Protein AF-A0AAU9SH76-F1 (afdb_monomer)

Structure (mmCIF, N/CA/C/O backbone):
data_AF-A0AAU9SH76-F1
#
_entry.id   AF-A0AAU9SH76-F1
#
loop_
_atom_site.group_PDB
_atom_site.id
_atom_site.type_symbol
_atom_site.label_atom_id
_atom_site.label_alt_id
_atom_site.label_comp_id
_atom_site.label_asym_id
_atom_site.label_entity_id
_atom_site.label_seq_id
_atom_site.pdbx_PDB_ins_code
_atom_site.Cartn_x
_atom_site.Cartn_y
_atom_site.Cartn_z
_atom_site.occupancy
_atom_site.B_iso_or_equiv
_atom_site.auth_seq_id
_atom_site.auth_comp_id
_atom_site.auth_asym_id
_atom_site.auth_atom_id
_atom_site.pdbx_PDB_model_num
ATOM 1 N N . MET A 1 1 ? -4.170 12.850 22.620 1.00 47.75 1 MET A N 1
ATOM 2 C CA . MET A 1 1 ? -2.799 13.028 22.098 1.00 47.75 1 MET A CA 1
ATOM 3 C C . MET A 1 1 ? -1.803 12.803 23.226 1.00 47.75 1 MET A C 1
ATOM 5 O O . MET A 1 1 ? -1.608 13.677 24.065 1.00 47.75 1 MET A O 1
ATOM 9 N N . ARG A 1 2 ? -1.256 11.586 23.319 1.00 54.94 2 ARG A N 1
ATOM 10 C CA . ARG A 1 2 ? -0.197 11.277 24.289 1.00 54.94 2 ARG A CA 1
ATOM 11 C C . ARG A 1 2 ? 1.032 12.132 23.949 1.00 54.94 2 ARG A C 1
ATOM 13 O O . ARG A 1 2 ? 1.426 12.195 22.793 1.00 54.94 2 ARG A O 1
ATOM 20 N N . LEU A 1 3 ? 1.597 12.816 24.945 1.00 54.19 3 LEU A N 1
ATOM 21 C CA . LEU A 1 3 ? 2.750 13.723 24.794 1.00 54.19 3 LEU A CA 1
ATOM 22 C C . LEU A 1 3 ? 4.097 12.986 24.703 1.00 54.19 3 LEU A C 1
ATOM 24 O O . LEU A 1 3 ? 5.154 13.606 24.641 1.00 54.19 3 LEU A O 1
ATOM 28 N N . THR A 1 4 ? 4.082 11.657 24.697 1.00 60.88 4 THR A N 1
ATOM 29 C CA . THR A 1 4 ? 5.244 10.856 24.342 1.00 60.88 4 THR A CA 1
ATOM 30 C C . THR A 1 4 ? 5.528 11.084 22.862 1.00 60.88 4 THR A C 1
ATOM 32 O O . THR A 1 4 ? 4.699 10.742 22.028 1.00 60.88 4 THR A O 1
ATOM 35 N N . GLY A 1 5 ? 6.696 11.630 22.508 1.00 68.62 5 GLY A N 1
ATOM 36 C CA . GLY A 1 5 ? 7.157 11.816 21.117 1.00 68.62 5 GLY A CA 1
ATOM 37 C C . GLY A 1 5 ? 7.372 10.512 20.329 1.00 68.62 5 GLY A C 1
ATOM 38 O O . GLY A 1 5 ? 8.189 10.456 19.416 1.00 68.62 5 GLY A O 1
ATOM 39 N N . LYS A 1 6 ? 6.676 9.443 20.714 1.00 74.69 6 LYS A N 1
ATOM 40 C CA . LYS A 1 6 ? 6.660 8.134 20.088 1.00 74.69 6 LYS A CA 1
ATOM 41 C C . LYS A 1 6 ? 5.545 8.110 19.046 1.00 74.69 6 LYS A C 1
ATOM 43 O O . LYS A 1 6 ? 4.389 8.370 19.374 1.00 74.69 6 LYS A O 1
ATOM 48 N N . ALA A 1 7 ? 5.892 7.758 17.810 1.00 79.44 7 ALA A N 1
ATOM 49 C CA . ALA A 1 7 ? 4.898 7.517 16.773 1.00 79.44 7 ALA A CA 1
ATOM 50 C C . ALA A 1 7 ? 3.991 6.340 17.188 1.00 79.44 7 ALA A C 1
ATOM 52 O O . ALA A 1 7 ? 4.522 5.282 17.548 1.00 79.44 7 ALA A O 1
ATOM 53 N N . PRO A 1 8 ? 2.656 6.508 17.171 1.00 82.44 8 PRO A N 1
ATOM 54 C CA . PRO A 1 8 ? 1.738 5.425 17.496 1.00 82.44 8 PRO A CA 1
ATOM 55 C C . PRO A 1 8 ? 1.796 4.331 16.427 1.00 82.44 8 PRO A C 1
ATOM 57 O O . PRO A 1 8 ? 2.009 4.615 15.243 1.00 82.44 8 PRO A O 1
ATOM 60 N N . SER A 1 9 ? 1.577 3.081 16.832 1.00 86.81 9 SER A N 1
ATOM 61 C CA . SER A 1 9 ? 1.410 1.984 15.874 1.00 86.81 9 SER A CA 1
ATOM 62 C C . SER A 1 9 ? 0.089 2.123 15.107 1.00 86.81 9 SER A C 1
ATOM 64 O O . SER A 1 9 ? -0.826 2.842 15.516 1.00 86.81 9 SER A O 1
ATOM 66 N N . ARG A 1 10 ? -0.059 1.399 13.993 1.00 88.88 10 ARG A N 1
ATOM 67 C CA . ARG A 1 10 ? -1.312 1.400 13.221 1.00 88.88 10 ARG A CA 1
ATOM 68 C C . ARG A 1 10 ? -2.496 0.863 14.029 1.00 88.88 10 ARG A C 1
ATOM 70 O O . ARG A 1 10 ? -3.603 1.387 13.916 1.00 88.88 10 ARG A O 1
ATOM 77 N N . ALA A 1 11 ? -2.255 -0.149 14.863 1.00 90.69 11 ALA A N 1
ATOM 78 C CA . ALA A 1 11 ? -3.246 -0.693 15.784 1.00 90.69 11 ALA A CA 1
ATOM 79 C C . ALA A 1 11 ? -3.663 0.347 16.837 1.00 90.69 11 ALA A C 1
ATOM 81 O O . ALA A 1 11 ? -4.856 0.580 17.028 1.00 90.69 11 ALA A O 1
ATOM 82 N N . GLU A 1 12 ? -2.697 1.037 17.453 1.00 90.56 12 GLU A N 1
ATOM 83 C CA . GLU A 1 12 ? -2.970 2.119 18.409 1.00 90.56 12 GLU A CA 1
ATOM 84 C C . GLU A 1 12 ? -3.758 3.261 17.758 1.00 90.56 12 GLU A C 1
ATOM 86 O O . GLU A 1 12 ? -4.753 3.724 18.314 1.00 90.56 12 GLU A O 1
ATOM 91 N N . PHE A 1 13 ? -3.364 3.666 16.548 1.00 90.75 13 PHE A N 1
ATOM 92 C CA . PHE A 1 13 ? -4.044 4.714 15.791 1.00 90.75 13 PHE A CA 1
ATOM 93 C C . PHE A 1 13 ? -5.494 4.337 15.455 1.00 90.75 13 PHE A C 1
ATOM 95 O O . PHE A 1 13 ? -6.399 5.171 15.538 1.00 90.75 13 PHE A O 1
ATOM 102 N N . PHE A 1 14 ? -5.749 3.074 15.098 1.00 93.00 14 PHE A N 1
ATOM 103 C CA . PHE A 1 14 ? -7.110 2.593 14.864 1.00 93.00 14 PHE A CA 1
ATOM 104 C C . PHE A 1 14 ? -7.963 2.673 16.131 1.00 93.00 14 PHE A C 1
ATOM 106 O O . PHE A 1 14 ? -9.081 3.182 16.074 1.00 93.00 14 PHE A O 1
ATOM 113 N N . ILE A 1 15 ? -7.433 2.218 17.269 1.00 93.88 15 ILE A N 1
ATOM 114 C CA . ILE A 1 15 ? -8.148 2.263 18.548 1.00 93.88 15 ILE A CA 1
ATOM 115 C C . ILE A 1 15 ? -8.444 3.720 18.927 1.00 93.88 15 ILE A C 1
ATOM 117 O O . ILE A 1 15 ? -9.603 4.052 19.168 1.00 93.88 15 ILE A O 1
ATOM 121 N N . GLU A 1 16 ? -7.449 4.612 18.905 1.00 92.25 16 GLU A N 1
ATOM 122 C CA . GLU A 1 16 ? -7.632 6.023 19.287 1.00 92.25 16 GLU A CA 1
ATOM 123 C C . GLU A 1 16 ? -8.611 6.745 18.347 1.00 92.25 16 GLU A C 1
ATOM 125 O O . GLU A 1 16 ? -9.505 7.443 18.814 1.00 92.25 16 GLU A O 1
ATOM 130 N N . SER A 1 17 ? -8.531 6.516 17.031 1.00 93.06 17 SER A N 1
ATOM 131 C CA . SER A 1 17 ? -9.444 7.149 16.060 1.00 93.06 17 SER A CA 1
ATOM 132 C C . SER A 1 17 ? -10.886 6.627 16.112 1.00 93.06 17 SER A C 1
ATOM 134 O O . SER A 1 17 ? -11.797 7.281 15.597 1.00 93.06 17 SER A O 1
ATOM 136 N N . ARG A 1 18 ? -11.114 5.448 16.703 1.00 94.31 18 ARG A N 1
ATOM 137 C CA . ARG A 1 18 ? -12.443 4.823 16.830 1.00 94.31 18 ARG A CA 1
ATOM 138 C C . ARG A 1 18 ? -13.007 4.841 18.245 1.00 94.31 18 ARG A C 1
ATOM 140 O O . ARG A 1 18 ? -14.128 4.361 18.439 1.00 94.31 18 ARG A O 1
ATOM 147 N N . THR A 1 19 ? -12.278 5.431 19.186 1.00 95.12 19 THR A N 1
ATOM 148 C CA . THR A 1 19 ? -12.704 5.636 20.570 1.00 95.12 19 THR A CA 1
ATOM 149 C C . THR A 1 19 ? -13.111 7.092 20.750 1.00 95.12 19 THR A C 1
ATOM 151 O O . THR A 1 19 ? -12.384 8.014 20.382 1.00 95.12 19 THR A O 1
ATOM 154 N N . LYS A 1 20 ? -14.304 7.316 21.288 1.00 94.44 20 LYS A N 1
ATOM 155 C CA . LYS A 1 20 ? -14.793 8.649 21.635 1.00 94.44 20 LYS A CA 1
ATOM 156 C C . LYS A 1 20 ? -14.141 9.137 22.941 1.00 94.44 20 LYS A C 1
ATOM 158 O O . LYS A 1 20 ? -13.604 8.331 23.700 1.00 94.44 20 LYS A O 1
ATOM 163 N N . PRO A 1 21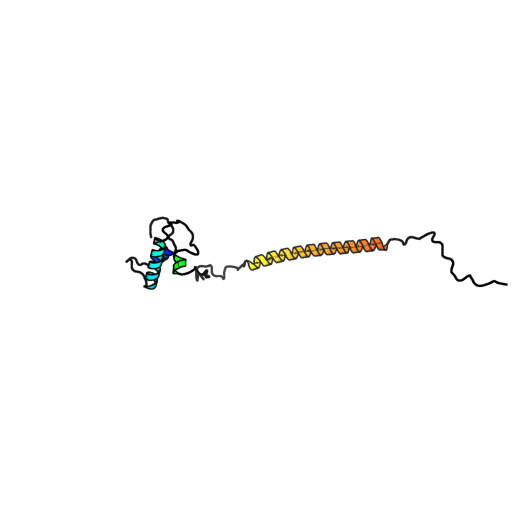 ? -14.234 10.438 23.267 1.00 92.75 21 PRO A N 1
ATOM 164 C CA . PRO A 1 21 ? -13.718 10.970 24.532 1.00 92.75 21 PRO A CA 1
ATOM 165 C C . PRO A 1 21 ? -14.338 10.342 25.793 1.00 92.75 21 PRO A C 1
ATOM 167 O O . PRO A 1 21 ? -13.711 10.359 26.844 1.00 92.75 21 PRO A O 1
ATOM 170 N N . ASP A 1 22 ? -15.548 9.781 25.690 1.00 92.62 22 ASP A N 1
ATOM 171 C CA . ASP A 1 22 ? -16.237 9.056 26.768 1.00 92.62 22 ASP A CA 1
ATOM 172 C C . ASP A 1 22 ? -15.722 7.612 26.964 1.00 92.62 22 ASP A C 1
ATOM 174 O O . ASP A 1 22 ? -16.193 6.902 27.850 1.00 92.62 22 ASP A O 1
ATOM 178 N N . GLY A 1 23 ? -14.770 7.161 26.139 1.00 90.56 23 GLY A N 1
ATOM 179 C CA . GLY A 1 23 ? -14.245 5.794 26.138 1.00 90.56 23 GLY A CA 1
ATOM 180 C C . GLY A 1 23 ? -15.115 4.783 25.383 1.00 90.56 23 GLY A C 1
ATOM 181 O O . GLY A 1 23 ? -14.722 3.625 25.251 1.00 90.56 23 GLY A O 1
ATOM 182 N N . SER A 1 24 ? -16.272 5.192 24.854 1.00 93.75 24 SER A N 1
ATOM 183 C CA . SER A 1 24 ? -17.119 4.335 24.023 1.00 93.75 24 SER A CA 1
ATOM 184 C C . SER A 1 24 ? -16.601 4.260 22.585 1.00 93.75 24 SER A C 1
ATOM 186 O O . SER A 1 24 ? -16.004 5.198 22.054 1.00 93.75 24 SER A O 1
ATOM 188 N N . PHE A 1 25 ? -16.856 3.140 21.910 1.00 95.19 25 PHE A N 1
ATOM 189 C CA . PHE A 1 25 ? -16.519 2.998 20.496 1.00 95.19 25 PHE A CA 1
ATOM 190 C C . PHE A 1 25 ? -17.600 3.598 19.597 1.00 95.19 25 PHE A C 1
ATOM 192 O O . PHE A 1 25 ? -18.787 3.614 19.927 1.00 95.19 25 PHE A O 1
ATOM 199 N N . ILE A 1 26 ? -17.191 4.072 18.419 1.00 94.50 26 ILE A N 1
ATOM 200 C CA . ILE A 1 26 ? -18.111 4.661 17.431 1.00 94.50 26 ILE A CA 1
ATOM 201 C C . ILE A 1 26 ? -19.148 3.635 16.932 1.00 94.50 26 ILE A C 1
ATOM 203 O O . ILE A 1 26 ? -20.288 4.008 16.667 1.00 94.50 26 ILE A O 1
ATOM 207 N N . CYS A 1 27 ? -18.776 2.356 16.804 1.00 95.12 27 CYS A N 1
ATOM 208 C CA . CYS A 1 27 ? -19.679 1.268 16.415 1.00 95.12 27 CYS A CA 1
ATOM 209 C C . CYS A 1 27 ? -19.230 -0.089 16.984 1.00 95.12 27 CYS A C 1
ATOM 211 O O . CYS A 1 27 ? -18.069 -0.257 17.357 1.00 95.12 27 CYS A O 1
ATOM 213 N N . GLU A 1 28 ? -20.132 -1.076 16.995 1.00 95.44 28 GLU A N 1
ATOM 214 C CA . GLU A 1 28 ? -19.849 -2.429 17.507 1.00 95.44 28 GLU A CA 1
ATOM 215 C C . GLU A 1 28 ? -18.719 -3.126 16.748 1.00 95.44 28 GLU A C 1
ATOM 217 O O . GLU A 1 28 ? -17.821 -3.686 17.363 1.00 95.44 28 GLU A O 1
ATOM 222 N N . LYS A 1 29 ? -18.687 -3.009 15.414 1.00 94.94 29 LYS A N 1
ATOM 223 C CA . LYS A 1 29 ? -17.590 -3.567 14.605 1.00 94.94 29 LYS A CA 1
ATOM 224 C C . LYS A 1 29 ? -16.232 -3.003 15.022 1.00 94.94 29 LYS A C 1
ATOM 226 O O . LYS A 1 29 ? -15.259 -3.741 15.111 1.00 94.94 29 LYS A O 1
ATOM 231 N N . ALA A 1 30 ? -16.167 -1.696 15.287 1.00 94.19 30 ALA A N 1
ATOM 232 C CA . ALA A 1 30 ? -14.936 -1.064 15.744 1.00 94.19 30 ALA A CA 1
ATOM 233 C C . ALA A 1 30 ? -14.533 -1.556 17.137 1.00 94.19 30 ALA A C 1
ATOM 235 O O . ALA A 1 30 ? -13.347 -1.769 17.362 1.00 94.19 30 ALA A O 1
ATOM 236 N N . LYS A 1 31 ? -15.507 -1.783 18.028 1.00 95.88 31 LYS A N 1
ATOM 237 C CA . LYS A 1 31 ? -15.275 -2.375 19.349 1.00 95.88 31 LYS A CA 1
ATOM 238 C C . LYS A 1 31 ? -14.659 -3.771 19.233 1.00 95.88 31 LYS A C 1
ATOM 240 O O . LYS A 1 31 ? -13.594 -3.990 19.797 1.00 95.88 31 LYS A O 1
ATOM 245 N N . THR A 1 32 ? -15.263 -4.671 18.455 1.00 96.62 32 THR A N 1
ATOM 246 C CA . THR A 1 32 ? -14.749 -6.041 18.270 1.00 96.62 32 THR A CA 1
ATOM 247 C C . THR A 1 32 ? -13.317 -6.036 17.734 1.00 96.62 32 THR A C 1
ATOM 249 O O . THR A 1 32 ? -12.438 -6.668 18.313 1.00 96.62 32 THR A O 1
ATOM 252 N N . CYS A 1 33 ? -13.043 -5.253 16.684 1.00 94.69 33 CYS A N 1
ATOM 253 C CA . CYS A 1 33 ? -11.686 -5.150 16.149 1.00 94.69 33 CYS A CA 1
ATOM 254 C C . CYS A 1 33 ? -10.704 -4.532 17.160 1.00 94.69 33 CYS A C 1
ATOM 256 O O . CYS A 1 33 ? -9.563 -4.972 17.252 1.00 94.69 33 CYS A O 1
ATOM 258 N N . ALA A 1 34 ? -11.117 -3.514 17.921 1.00 94.88 34 ALA A N 1
ATOM 259 C CA . ALA A 1 34 ? -10.263 -2.883 18.926 1.00 94.88 34 ALA A CA 1
ATOM 260 C C . ALA A 1 34 ? -9.917 -3.837 20.082 1.00 94.88 34 ALA A C 1
ATOM 262 O O . ALA A 1 34 ? -8.786 -3.815 20.567 1.00 94.88 34 ALA A O 1
ATOM 263 N N . GLU A 1 35 ? -10.852 -4.690 20.501 1.00 94.81 35 GLU A N 1
ATOM 264 C CA . GLU A 1 35 ? -10.618 -5.727 21.513 1.00 94.81 35 GLU A CA 1
ATOM 265 C C . GLU A 1 35 ? -9.595 -6.766 21.027 1.00 94.81 35 GLU A C 1
ATOM 267 O O . GLU A 1 35 ? -8.647 -7.085 21.751 1.00 94.81 35 GLU A O 1
ATOM 272 N N . GLU A 1 36 ? -9.719 -7.230 19.780 1.00 95.38 36 GLU A N 1
ATOM 273 C CA . GLU A 1 36 ? -8.743 -8.137 19.161 1.00 95.38 36 GLU A CA 1
ATOM 274 C C . GLU A 1 36 ? -7.353 -7.499 19.049 1.00 95.38 36 GLU A C 1
ATOM 276 O O . GLU A 1 36 ? -6.355 -8.114 19.435 1.00 95.38 36 GLU A O 1
ATOM 281 N N . LEU A 1 37 ? -7.279 -6.243 18.597 1.00 94.00 37 LEU A N 1
ATOM 282 C CA . LEU A 1 37 ? -6.020 -5.499 18.524 1.00 94.00 37 LEU A CA 1
ATOM 283 C C . LEU A 1 37 ? -5.384 -5.321 19.902 1.00 94.00 37 LEU A C 1
ATOM 285 O O . LEU A 1 37 ? -4.185 -5.536 20.054 1.00 94.00 37 LEU A O 1
ATOM 289 N N . THR A 1 38 ? -6.174 -4.959 20.913 1.00 91.88 38 THR A N 1
ATOM 290 C CA . THR A 1 38 ? -5.675 -4.770 22.283 1.00 91.88 38 THR A CA 1
ATOM 291 C C . THR A 1 38 ? -5.098 -6.075 22.824 1.00 91.88 38 THR A C 1
ATOM 293 O O . THR A 1 38 ? -4.009 -6.077 23.398 1.00 91.88 38 THR A O 1
ATOM 296 N N . LYS A 1 39 ? -5.766 -7.208 22.567 1.00 93.19 39 LYS A N 1
ATOM 297 C CA . LYS A 1 39 ? -5.266 -8.538 22.934 1.00 93.19 39 LYS A CA 1
ATOM 298 C C . LYS A 1 39 ? -3.919 -8.848 22.274 1.00 93.19 39 LYS A C 1
ATOM 300 O O . LYS A 1 39 ? -3.019 -9.336 22.954 1.00 93.19 39 LYS A O 1
ATOM 305 N N . LEU A 1 40 ? -3.768 -8.560 20.980 1.00 90.94 40 LEU A N 1
ATOM 306 C CA . LEU A 1 40 ? -2.512 -8.781 20.254 1.00 90.94 40 LEU A CA 1
ATOM 307 C C . LEU A 1 40 ? -1.387 -7.862 20.744 1.00 90.94 40 LEU A C 1
ATOM 309 O O . LEU A 1 40 ? -0.268 -8.330 20.941 1.00 90.94 40 LEU A O 1
ATOM 313 N N . LEU A 1 41 ? -1.687 -6.591 21.016 1.00 87.62 41 LEU A N 1
ATOM 314 C CA . LEU A 1 41 ? -0.723 -5.631 21.561 1.00 87.62 41 LEU A CA 1
ATOM 315 C C . LEU A 1 41 ? -0.226 -6.044 22.954 1.00 87.62 41 LEU A C 1
ATOM 317 O O . LEU A 1 41 ? 0.960 -5.915 23.245 1.00 87.62 41 LEU A O 1
ATOM 321 N N . CYS A 1 42 ? -1.102 -6.589 23.805 1.00 85.56 42 CYS A N 1
ATOM 322 C CA . CYS A 1 42 ? -0.697 -7.140 25.100 1.00 85.56 42 CYS A CA 1
ATOM 323 C C . CYS A 1 42 ? 0.204 -8.379 24.963 1.00 85.56 42 CYS A C 1
ATOM 325 O O . CYS A 1 42 ? 1.074 -8.594 25.804 1.00 85.56 42 CYS A O 1
ATOM 327 N N . GLN A 1 43 ? 0.006 -9.198 23.925 1.00 84.25 43 GLN A N 1
ATOM 328 C CA . GLN A 1 43 ? 0.831 -10.384 23.660 1.00 84.25 43 GLN A CA 1
ATOM 329 C C . GLN A 1 43 ? 2.205 -10.008 23.086 1.00 84.25 43 GLN A C 1
ATOM 331 O O . GLN A 1 43 ? 3.223 -10.560 23.500 1.00 84.25 43 GLN A O 1
ATOM 336 N N . ASN A 1 44 ? 2.248 -9.029 22.183 1.00 72.88 44 ASN A N 1
ATOM 337 C CA . ASN A 1 44 ? 3.464 -8.508 21.567 1.00 72.88 44 ASN A CA 1
ATOM 338 C C . ASN A 1 44 ? 4.037 -7.328 22.368 1.00 72.88 44 ASN A C 1
ATOM 340 O O . ASN A 1 44 ? 4.276 -6.250 21.830 1.00 72.88 44 ASN A O 1
ATOM 344 N N . SER A 1 45 ? 4.352 -7.541 23.651 1.00 60.84 45 SER A N 1
ATOM 345 C CA . SER A 1 45 ? 4.996 -6.536 24.526 1.00 60.84 45 SER A CA 1
ATOM 346 C C . SER A 1 45 ? 6.408 -6.100 24.068 1.00 60.84 45 SER A C 1
ATOM 348 O O . SER A 1 45 ? 7.114 -5.392 24.792 1.00 60.84 45 SER A O 1
ATOM 350 N N . GLN A 1 46 ? 6.849 -6.505 22.875 1.00 58.69 46 GLN A N 1
ATOM 351 C CA . GLN A 1 46 ? 8.012 -5.950 22.198 1.00 58.69 46 GLN A CA 1
ATOM 352 C C . GLN A 1 46 ? 7.668 -4.512 21.793 1.00 58.69 46 GLN A C 1
ATOM 354 O O . GLN A 1 46 ? 7.129 -4.241 20.723 1.00 58.69 46 GLN A O 1
ATOM 359 N N . VAL A 1 47 ? 7.972 -3.575 22.689 1.00 54.91 47 VAL A N 1
ATOM 360 C CA . VAL A 1 47 ? 7.896 -2.128 22.471 1.00 54.91 47 VAL A CA 1
ATOM 361 C C . VAL A 1 47 ? 8.981 -1.735 21.463 1.00 54.91 47 VAL A C 1
ATOM 363 O O . VAL A 1 47 ? 9.967 -1.085 21.808 1.00 54.91 47 VAL A O 1
ATOM 366 N N . ILE A 1 48 ? 8.850 -2.161 20.206 1.00 50.97 48 ILE A N 1
ATOM 367 C CA . ILE A 1 48 ? 9.810 -1.794 19.170 1.00 50.97 48 ILE A CA 1
ATOM 368 C C . ILE A 1 48 ? 9.402 -0.418 18.649 1.00 50.97 48 ILE A C 1
ATOM 370 O O . ILE A 1 48 ? 8.475 -0.248 17.859 1.00 50.97 48 ILE A O 1
ATOM 374 N N . ASN A 1 49 ? 10.062 0.593 19.201 1.00 56.94 49 ASN A N 1
ATOM 375 C CA . ASN A 1 49 ? 9.866 1.987 18.836 1.00 56.94 49 ASN A CA 1
ATOM 376 C C . ASN A 1 49 ? 10.283 2.215 17.376 1.00 56.94 49 ASN A C 1
ATOM 378 O O . ASN A 1 49 ? 11.284 1.665 16.924 1.00 56.94 49 ASN A O 1
ATOM 382 N N . ASN A 1 50 ? 9.540 3.069 16.668 1.00 56.88 50 ASN A N 1
ATOM 383 C CA . ASN A 1 50 ? 9.861 3.532 15.312 1.00 56.88 50 ASN A CA 1
ATOM 384 C C . ASN A 1 50 ? 9.975 2.425 14.252 1.00 56.88 50 ASN A C 1
ATOM 386 O O . ASN A 1 50 ? 10.679 2.592 13.257 1.00 56.88 50 ASN A O 1
ATOM 390 N N . VAL A 1 51 ? 9.289 1.296 14.442 1.00 59.72 51 VAL A N 1
ATOM 391 C CA . VAL A 1 51 ? 9.200 0.281 13.394 1.00 59.72 51 VAL A CA 1
ATOM 392 C C . VAL A 1 51 ? 8.145 0.721 12.380 1.00 59.72 51 VAL A C 1
ATOM 394 O O . VAL A 1 51 ? 6.995 0.937 12.770 1.00 59.72 51 VAL A O 1
ATOM 397 N N . PRO A 1 52 ? 8.504 0.881 11.094 1.00 63.06 52 PRO A N 1
ATOM 398 C CA . PRO A 1 52 ? 7.518 1.133 10.050 1.00 63.06 52 PRO A CA 1
ATOM 399 C C . PRO A 1 52 ? 6.489 -0.001 10.029 1.00 63.06 52 PRO A C 1
ATOM 401 O O . PRO A 1 52 ? 6.839 -1.144 10.329 1.00 63.06 52 PRO A O 1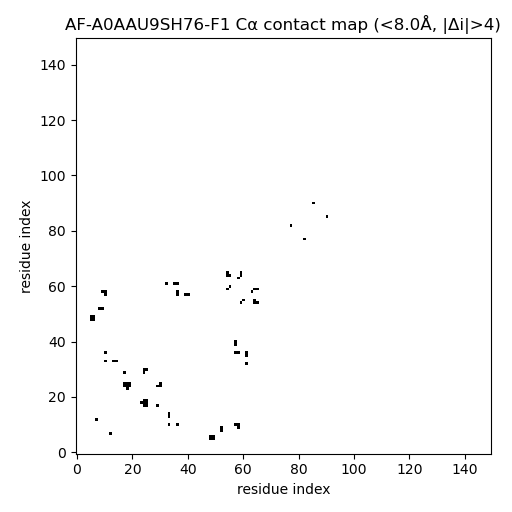
ATOM 404 N N . ALA A 1 53 ? 5.235 0.315 9.683 1.00 68.00 53 ALA A N 1
ATOM 405 C CA . ALA A 1 53 ? 4.153 -0.668 9.604 1.00 68.00 53 ALA A CA 1
ATOM 406 C C . ALA A 1 53 ? 4.636 -1.926 8.862 1.00 68.00 53 ALA A C 1
ATOM 408 O O . ALA A 1 53 ? 5.109 -1.847 7.724 1.00 68.00 53 ALA A O 1
ATOM 409 N N . ARG A 1 54 ? 4.595 -3.071 9.549 1.00 74.38 54 ARG A N 1
ATOM 410 C CA . ARG A 1 54 ? 5.046 -4.350 8.994 1.00 74.38 54 ARG A CA 1
ATOM 411 C C . ARG A 1 54 ? 3.877 -5.013 8.283 1.00 74.38 54 ARG A C 1
ATOM 413 O O . ARG A 1 54 ? 2.728 -4.829 8.659 1.00 74.38 54 ARG A O 1
ATOM 420 N N . LEU A 1 55 ? 4.187 -5.832 7.281 1.00 78.06 55 LEU A N 1
ATOM 421 C CA . LEU A 1 55 ? 3.168 -6.589 6.546 1.00 78.06 55 LEU A CA 1
ATOM 422 C C . LEU A 1 55 ? 2.385 -7.573 7.431 1.00 78.06 55 LEU A C 1
ATOM 424 O O . LEU A 1 55 ? 1.273 -7.937 7.069 1.00 78.06 55 LEU A O 1
ATOM 428 N N . ASP A 1 56 ? 2.960 -7.976 8.565 1.00 83.31 56 ASP A N 1
ATOM 429 C CA . ASP A 1 56 ? 2.391 -8.921 9.533 1.00 83.31 56 ASP A CA 1
ATOM 430 C C . ASP A 1 56 ? 2.291 -8.293 10.938 1.00 83.31 56 ASP A C 1
ATOM 432 O O . ASP A 1 56 ? 2.576 -8.924 11.953 1.00 83.31 56 ASP A O 1
ATOM 436 N N . ASP A 1 57 ? 1.993 -6.991 11.003 1.00 87.62 57 ASP A N 1
ATOM 437 C CA . ASP A 1 57 ? 1.734 -6.317 12.278 1.00 87.62 57 ASP A CA 1
ATOM 438 C C . ASP A 1 57 ? 0.380 -6.732 12.890 1.00 87.62 57 ASP A C 1
ATOM 440 O O . ASP A 1 57 ? -0.443 -7.417 12.272 1.00 87.62 57 ASP A O 1
ATOM 444 N N . GLU A 1 58 ? 0.124 -6.322 14.137 1.00 90.62 58 GLU A N 1
ATOM 445 C CA . GLU A 1 58 ? -1.114 -6.669 14.849 1.00 90.62 58 GLU A CA 1
ATOM 446 C C . GLU A 1 58 ? -2.355 -6.229 14.070 1.00 90.62 58 GLU A C 1
ATOM 448 O O . GLU A 1 58 ? -3.393 -6.891 14.112 1.00 90.62 58 GLU A O 1
ATOM 453 N N . TYR A 1 59 ? -2.240 -5.123 13.331 1.00 91.06 59 TYR A N 1
ATOM 454 C CA . TYR A 1 59 ? -3.320 -4.647 12.490 1.00 91.06 59 TYR A CA 1
ATOM 455 C C . TYR A 1 59 ? -3.560 -5.587 11.309 1.00 91.06 59 TYR A C 1
ATOM 457 O O . TYR A 1 59 ? -4.710 -5.951 11.054 1.00 91.06 59 TYR A O 1
ATOM 465 N N . ALA A 1 60 ? -2.516 -5.980 10.580 1.00 90.19 60 ALA A N 1
ATOM 466 C CA . ALA A 1 60 ? -2.630 -6.897 9.450 1.00 90.19 60 ALA A CA 1
ATOM 467 C C . ALA A 1 60 ? -3.190 -8.264 9.870 1.00 90.19 60 ALA A C 1
ATOM 469 O O . ALA A 1 60 ? -3.905 -8.902 9.100 1.00 90.19 60 ALA A O 1
ATOM 470 N N . ARG A 1 61 ? -2.958 -8.685 11.116 1.00 90.75 61 ARG A N 1
ATOM 471 C CA . ARG A 1 61 ? -3.545 -9.915 11.660 1.00 90.75 61 ARG A CA 1
ATOM 472 C C . ARG A 1 61 ? -5.062 -9.836 11.868 1.00 90.75 61 ARG A C 1
ATOM 474 O O . ARG A 1 61 ? -5.737 -10.846 11.692 1.00 90.75 61 ARG A O 1
ATOM 481 N N . VAL A 1 62 ? -5.594 -8.663 12.221 1.00 92.62 62 VAL A N 1
ATOM 482 C CA . VAL A 1 62 ? -7.043 -8.442 12.430 1.00 92.62 62 VAL A CA 1
ATOM 483 C C . VAL A 1 62 ? -7.763 -8.114 11.121 1.00 92.62 62 VAL A C 1
ATOM 485 O O . VAL A 1 62 ? -8.839 -8.637 10.846 1.00 92.62 62 VAL A O 1
ATOM 488 N N . PHE A 1 63 ? -7.181 -7.250 10.288 1.00 90.75 63 PHE A N 1
ATOM 489 C CA . PHE A 1 63 ? -7.833 -6.738 9.072 1.00 90.75 63 PHE A CA 1
ATOM 490 C C . PHE A 1 63 ? -7.378 -7.424 7.780 1.00 90.75 63 PHE A C 1
ATOM 492 O O . PHE A 1 63 ? -7.949 -7.177 6.716 1.00 90.75 63 PHE A O 1
ATOM 499 N N . GLY A 1 64 ? -6.361 -8.276 7.861 1.00 90.25 64 GLY A N 1
ATOM 500 C CA . GLY A 1 64 ? -5.654 -8.823 6.713 1.00 90.25 64 GLY A CA 1
ATOM 501 C C . GLY A 1 64 ? -4.547 -7.893 6.195 1.00 90.25 64 GLY A C 1
ATOM 502 O O . GLY A 1 64 ? -4.442 -6.731 6.610 1.00 90.25 64 GLY A O 1
ATOM 503 N N . PRO A 1 65 ? -3.725 -8.389 5.250 1.00 84.88 65 PRO A N 1
ATOM 504 C CA . PRO A 1 65 ? -2.681 -7.603 4.608 1.00 84.88 65 PRO A CA 1
ATOM 505 C C . PRO A 1 65 ? -3.238 -6.307 4.022 1.00 84.88 65 PRO A C 1
ATOM 507 O O . PRO A 1 65 ? -4.295 -6.296 3.380 1.00 84.88 65 PRO A O 1
ATOM 510 N N . GLU A 1 66 ? -2.513 -5.206 4.216 1.00 81.19 66 GLU A N 1
ATOM 511 C CA . GLU A 1 66 ? -2.905 -3.932 3.627 1.00 81.19 66 GLU A CA 1
ATOM 512 C C . GLU A 1 66 ? -2.930 -4.046 2.104 1.00 81.19 66 GLU A C 1
ATOM 514 O O . GLU A 1 66 ? -1.956 -4.452 1.473 1.00 81.19 66 GLU A O 1
ATOM 519 N N . ARG A 1 67 ? -4.066 -3.687 1.504 1.00 76.44 67 ARG A N 1
ATOM 520 C CA . ARG A 1 67 ? -4.215 -3.678 0.053 1.00 76.44 67 ARG A CA 1
ATOM 521 C C . ARG A 1 67 ? -3.574 -2.401 -0.490 1.00 76.44 67 ARG A C 1
ATOM 523 O O . ARG A 1 67 ? -4.122 -1.329 -0.222 1.00 76.44 67 ARG A O 1
ATOM 530 N N . PRO A 1 68 ? -2.484 -2.472 -1.280 1.00 68.50 68 PRO A N 1
ATOM 531 C CA . PRO A 1 68 ? -1.924 -1.296 -1.932 1.00 68.50 68 PRO A CA 1
ATOM 532 C C . PRO A 1 68 ? -2.903 -0.810 -3.009 1.00 68.50 68 PRO A C 1
ATOM 534 O O . PRO A 1 68 ? -2.887 -1.247 -4.157 1.00 68.50 68 PRO A O 1
ATOM 537 N N . GLY A 1 69 ? -3.825 0.062 -2.614 1.00 68.25 69 GLY A N 1
ATOM 538 C CA . GLY A 1 69 ? -4.777 0.707 -3.505 1.00 68.25 69 GLY A CA 1
ATOM 539 C C . GLY A 1 69 ? -4.255 2.059 -3.974 1.00 68.25 69 GLY A C 1
ATOM 540 O O . GLY A 1 69 ? -3.607 2.792 -3.229 1.00 68.25 69 GLY A O 1
ATOM 541 N N . ARG A 1 70 ? -4.591 2.447 -5.207 1.00 75.12 70 ARG A N 1
ATOM 542 C CA . ARG A 1 70 ? -4.392 3.829 -5.656 1.00 75.12 70 ARG A CA 1
ATOM 543 C C . ARG A 1 70 ? -5.400 4.730 -4.938 1.00 75.12 70 ARG A C 1
ATOM 545 O O . ARG A 1 70 ? -6.565 4.780 -5.325 1.00 75.12 70 ARG A O 1
ATOM 552 N N . ILE A 1 71 ? -4.950 5.476 -3.932 1.00 66.94 71 ILE A N 1
ATOM 553 C CA . ILE A 1 71 ? -5.757 6.538 -3.322 1.00 66.94 71 ILE A CA 1
ATOM 554 C C . ILE A 1 71 ? -5.844 7.692 -4.326 1.00 66.94 71 ILE A C 1
ATOM 556 O O . ILE A 1 71 ? -4.862 8.383 -4.596 1.00 66.94 71 ILE A O 1
ATOM 560 N N . ARG A 1 72 ? -7.025 7.910 -4.912 1.00 70.06 72 ARG A N 1
ATOM 561 C CA . ARG A 1 72 ? -7.283 9.091 -5.743 1.00 70.06 72 ARG A CA 1
ATOM 562 C C . ARG A 1 72 ? -7.650 10.255 -4.824 1.00 70.06 72 ARG A C 1
ATOM 564 O O . ARG A 1 72 ? -8.803 10.404 -4.438 1.00 70.06 72 ARG A O 1
ATOM 571 N N . GLY A 1 73 ? -6.665 11.081 -4.479 1.00 71.44 73 GLY A N 1
ATOM 572 C CA . GLY A 1 73 ? -6.898 12.340 -3.772 1.00 71.44 73 GLY A CA 1
ATOM 573 C C . GLY A 1 73 ? -7.609 13.343 -4.679 1.00 71.44 73 GLY A C 1
ATOM 574 O O . GLY A 1 73 ? -6.960 14.112 -5.385 1.00 71.44 73 GLY A O 1
ATOM 575 N N . VAL A 1 74 ? -8.942 13.333 -4.697 1.00 65.62 74 VAL A N 1
ATOM 576 C CA . VAL A 1 74 ? -9.711 14.417 -5.325 1.00 65.62 74 VAL A CA 1
ATOM 577 C C . VAL A 1 74 ? -9.404 15.732 -4.594 1.00 65.62 74 VAL A C 1
ATOM 579 O O . VAL A 1 74 ? -9.459 15.792 -3.370 1.00 65.62 74 VAL A O 1
ATOM 582 N N . GLY A 1 75 ? -8.999 16.771 -5.333 1.00 65.81 75 GLY A N 1
ATOM 583 C CA . GLY A 1 75 ? -8.701 18.102 -4.780 1.00 65.81 75 GLY A CA 1
ATOM 584 C C . GLY A 1 75 ? -7.357 18.262 -4.049 1.00 65.81 75 GLY A C 1
ATOM 585 O O . GLY A 1 75 ? -7.122 19.310 -3.457 1.00 65.81 75 GLY A O 1
ATOM 586 N N . ARG A 1 76 ? -6.465 17.258 -4.074 1.00 61.03 76 ARG A N 1
ATOM 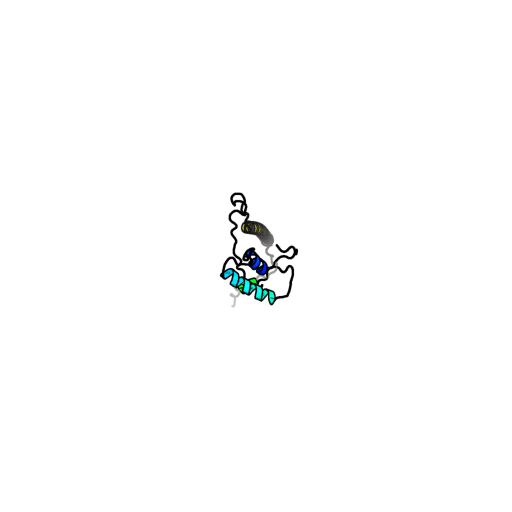587 C CA . ARG A 1 76 ? -5.150 17.285 -3.387 1.00 61.03 76 ARG A CA 1
ATOM 588 C C . ARG A 1 76 ? -3.942 17.283 -4.338 1.00 61.03 76 ARG A C 1
ATOM 590 O O . ARG A 1 76 ? -2.834 16.979 -3.913 1.00 61.03 76 ARG A O 1
ATOM 597 N N . GLY A 1 77 ? -4.135 17.618 -5.612 1.00 65.06 77 GLY A N 1
ATOM 598 C CA . GLY A 1 77 ? -3.054 17.746 -6.592 1.00 65.06 77 GLY A CA 1
ATOM 599 C C . GLY A 1 77 ? -3.274 18.947 -7.511 1.00 65.06 77 GLY A C 1
ATOM 600 O O . GLY A 1 77 ? -4.417 19.395 -7.632 1.00 65.06 77 GLY A O 1
ATOM 601 N N . PRO A 1 78 ? -2.215 19.476 -8.151 1.00 58.16 78 PRO A N 1
ATOM 602 C CA . PRO A 1 78 ? -2.372 20.495 -9.182 1.00 58.16 78 PRO A CA 1
ATOM 603 C C . PRO A 1 78 ? -3.364 19.993 -10.235 1.00 58.16 78 PRO A C 1
ATOM 605 O O . PRO A 1 78 ? -3.313 18.826 -10.639 1.00 58.16 78 PRO A O 1
ATOM 608 N N . THR A 1 79 ? -4.291 20.857 -10.652 1.00 61.16 79 THR A N 1
ATOM 609 C CA . THR A 1 79 ? -5.221 20.555 -11.741 1.00 61.16 79 THR A CA 1
ATOM 610 C C . THR A 1 79 ? -4.402 20.066 -12.940 1.00 61.16 79 THR A C 1
ATOM 612 O O . THR A 1 79 ? -3.498 20.775 -13.378 1.00 61.16 79 THR A O 1
ATOM 615 N N . PRO A 1 80 ? -4.674 18.868 -13.491 1.00 56.81 80 PRO A N 1
ATOM 616 C CA . PRO A 1 80 ? -3.850 18.270 -14.544 1.00 56.81 80 PRO A CA 1
ATOM 617 C C . PRO A 1 80 ? -3.819 19.069 -15.859 1.00 56.81 80 PRO A C 1
ATOM 619 O O . PRO A 1 80 ? -3.136 18.659 -16.789 1.00 56.81 80 PRO A O 1
ATOM 622 N N . SER A 1 81 ? -4.520 20.202 -15.946 1.00 60.62 81 SER A N 1
ATOM 623 C CA . SER A 1 81 ? -4.437 21.143 -17.062 1.00 60.62 81 SER A CA 1
ATOM 624 C C . SER A 1 81 ? -3.140 21.962 -17.089 1.00 60.62 81 SER A C 1
ATOM 626 O O . SER A 1 81 ? -2.823 22.509 -18.139 1.00 60.62 81 SER A O 1
ATOM 628 N N . THR A 1 82 ? -2.382 22.052 -15.986 1.00 56.88 82 THR A N 1
ATOM 629 C CA . THR A 1 82 ? -1.127 22.835 -15.929 1.00 56.88 82 THR A CA 1
ATOM 630 C C . THR A 1 82 ? 0.144 21.992 -15.868 1.00 56.88 82 THR A C 1
ATOM 632 O O . THR A 1 82 ? 1.241 22.539 -15.954 1.00 56.88 82 THR A O 1
ATOM 635 N N . LEU A 1 83 ? 0.033 20.665 -15.758 1.00 58.25 83 LEU A N 1
ATOM 636 C CA . LEU A 1 83 ? 1.192 19.779 -15.752 1.00 58.25 83 LEU A CA 1
ATOM 637 C C . LEU A 1 83 ? 1.298 19.081 -17.109 1.00 58.25 83 LEU A C 1
ATOM 639 O O . LEU A 1 83 ? 0.610 18.090 -17.361 1.00 58.25 83 LEU A O 1
ATOM 643 N N . ALA A 1 84 ? 2.174 19.587 -17.981 1.00 61.88 84 ALA A N 1
ATOM 644 C CA . ALA A 1 84 ? 2.608 18.844 -19.156 1.00 61.88 84 ALA A CA 1
ATOM 645 C C . ALA A 1 84 ? 3.156 17.494 -18.676 1.00 61.88 84 ALA A C 1
ATOM 647 O O . ALA A 1 84 ? 4.204 17.406 -18.032 1.00 61.88 84 ALA A O 1
ATOM 648 N N . ARG A 1 85 ? 2.384 16.436 -18.917 1.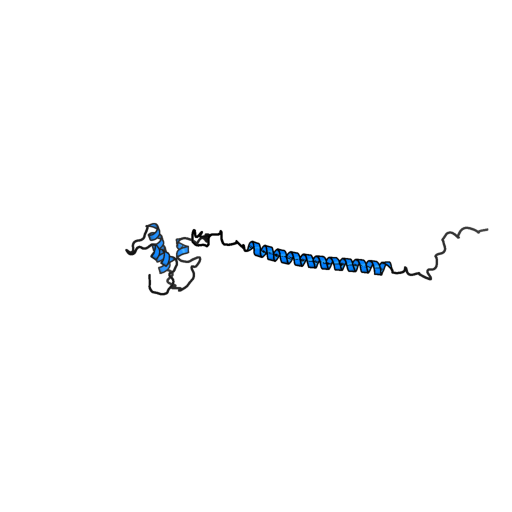00 53.34 85 ARG A N 1
ATOM 649 C CA . ARG A 1 85 ? 2.699 15.074 -18.502 1.00 53.34 85 ARG A CA 1
ATOM 650 C C . ARG A 1 85 ? 3.900 14.587 -19.309 1.00 53.34 85 ARG A C 1
ATOM 652 O O . ARG A 1 85 ? 3.731 13.952 -20.341 1.00 53.34 85 ARG A O 1
ATOM 659 N N . ARG A 1 86 ? 5.114 14.841 -18.825 1.00 53.91 86 ARG A N 1
ATOM 660 C CA . ARG A 1 86 ? 6.290 14.070 -19.243 1.00 53.91 86 ARG A CA 1
ATOM 661 C C . ARG A 1 86 ? 6.234 12.741 -18.498 1.00 53.91 86 ARG A C 1
ATOM 663 O O . ARG A 1 86 ? 6.701 12.622 -17.369 1.00 53.91 86 ARG A O 1
ATOM 670 N N . SER A 1 87 ? 5.539 11.766 -19.075 1.00 56.97 87 SER A N 1
ATOM 671 C CA . SER A 1 87 ? 5.536 10.392 -18.567 1.00 56.97 87 SER A CA 1
ATOM 672 C C . SER A 1 87 ? 6.945 9.799 -18.637 1.00 56.97 87 SER A C 1
ATOM 674 O O . SER A 1 87 ? 7.683 10.074 -19.576 1.00 56.97 87 SER A O 1
ATOM 676 N N . ALA A 1 88 ? 7.315 8.929 -17.695 1.00 57.12 88 ALA A N 1
ATOM 677 C CA . ALA A 1 88 ? 8.576 8.181 -17.773 1.00 57.12 88 ALA A CA 1
ATOM 678 C C . ALA A 1 88 ? 8.725 7.413 -19.107 1.00 57.12 88 ALA A C 1
ATOM 680 O O . ALA A 1 88 ? 9.831 7.292 -19.620 1.00 57.12 88 ALA A O 1
ATOM 681 N N . ALA A 1 89 ? 7.601 7.007 -19.716 1.00 55.62 89 ALA A N 1
ATOM 682 C CA . ALA A 1 89 ? 7.544 6.428 -21.058 1.00 55.62 89 ALA A CA 1
ATOM 683 C C . ALA A 1 89 ? 8.175 7.332 -22.134 1.00 55.62 89 ALA A C 1
ATOM 685 O O . ALA A 1 89 ? 8.997 6.862 -22.907 1.00 55.62 89 ALA A O 1
ATOM 686 N N . THR A 1 90 ? 7.909 8.646 -22.108 1.00 54.50 90 THR A N 1
ATOM 687 C CA . THR A 1 90 ? 8.468 9.574 -23.108 1.00 54.50 90 THR A CA 1
ATOM 688 C C . THR A 1 90 ? 9.970 9.792 -22.938 1.00 54.50 90 THR A C 1
ATOM 690 O O . THR A 1 90 ? 10.624 10.197 -23.884 1.00 54.50 90 THR A O 1
ATOM 693 N N . ARG A 1 91 ? 10.531 9.538 -21.744 1.00 53.75 91 ARG A N 1
ATOM 694 C CA . ARG A 1 91 ? 11.980 9.643 -21.508 1.00 53.75 91 ARG A CA 1
ATOM 695 C C . ARG A 1 91 ? 12.722 8.390 -21.989 1.00 53.75 91 ARG A C 1
ATOM 697 O O . ARG A 1 91 ? 13.776 8.507 -22.600 1.00 53.75 91 ARG A O 1
ATOM 704 N N . ALA A 1 92 ? 12.151 7.209 -21.759 1.00 58.56 92 ALA A N 1
ATOM 705 C CA . ALA A 1 92 ? 12.707 5.960 -22.276 1.00 58.56 92 ALA A CA 1
ATOM 706 C C . ALA A 1 92 ? 12.632 5.894 -23.813 1.00 58.56 92 ALA A C 1
ATOM 708 O O . ALA A 1 92 ? 13.559 5.416 -24.456 1.00 58.56 92 ALA A O 1
ATOM 709 N N . GLU A 1 93 ? 11.559 6.417 -24.415 1.00 58.69 93 GLU A N 1
ATOM 710 C CA . GLU A 1 93 ? 11.425 6.515 -25.875 1.00 58.69 93 GLU A CA 1
ATOM 711 C C . GLU A 1 93 ? 12.470 7.450 -26.500 1.00 58.69 93 GLU A C 1
ATOM 713 O O . GLU A 1 93 ? 13.037 7.108 -27.536 1.00 58.69 93 GLU A O 1
ATOM 718 N N . THR A 1 94 ? 12.781 8.590 -25.867 1.00 61.06 94 THR A N 1
ATOM 719 C CA . THR A 1 94 ? 13.829 9.501 -26.360 1.00 61.06 94 THR A CA 1
ATOM 720 C C . THR A 1 94 ? 15.222 8.888 -26.254 1.00 61.06 94 THR A C 1
ATOM 722 O O . THR A 1 94 ? 15.971 8.933 -27.223 1.00 61.06 94 THR A O 1
ATOM 725 N N . GLU A 1 95 ? 15.545 8.252 -25.123 1.00 65.56 95 GLU A N 1
ATOM 726 C CA . GLU A 1 95 ? 16.848 7.600 -24.913 1.00 65.56 95 GLU A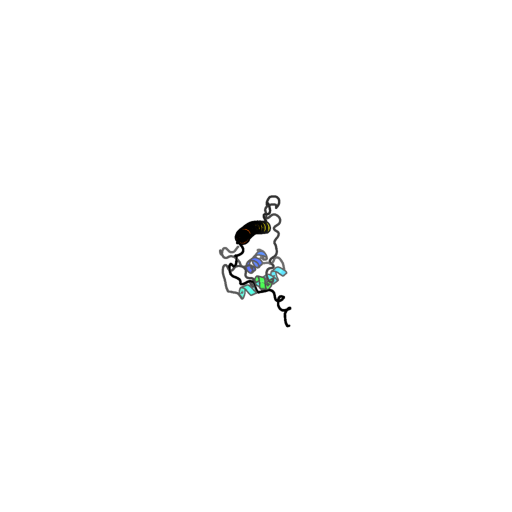 CA 1
ATOM 727 C C . GLU A 1 95 ? 17.034 6.417 -25.889 1.00 65.56 95 GLU A C 1
ATOM 729 O O . GLU A 1 95 ? 18.080 6.290 -26.525 1.00 65.56 95 GLU A O 1
ATOM 734 N N . ASN A 1 96 ? 15.990 5.606 -26.111 1.00 70.50 96 ASN A N 1
ATOM 735 C CA . ASN A 1 96 ? 16.018 4.537 -27.115 1.00 70.50 96 ASN A CA 1
ATOM 736 C C . ASN A 1 96 ? 16.180 5.084 -28.541 1.00 70.50 96 ASN A C 1
ATOM 738 O O . ASN A 1 96 ? 16.899 4.492 -29.344 1.00 70.50 96 ASN A O 1
ATOM 742 N N . SER A 1 97 ? 15.531 6.206 -28.866 1.00 76.56 97 SER A N 1
ATOM 743 C CA . SER A 1 97 ? 15.660 6.833 -30.183 1.00 76.56 97 SER A CA 1
ATOM 744 C C . SER A 1 97 ? 17.078 7.346 -30.437 1.00 76.56 97 SER A C 1
ATOM 746 O O . SER A 1 97 ? 17.577 7.194 -31.548 1.00 76.56 97 SER A O 1
ATOM 748 N N . GLU A 1 98 ? 17.737 7.927 -29.434 1.00 82.38 98 GLU A N 1
ATOM 749 C CA . GLU A 1 98 ? 19.117 8.413 -29.557 1.00 82.38 98 GLU A CA 1
ATOM 750 C C . GLU A 1 98 ? 20.108 7.260 -29.775 1.00 82.38 98 GLU A C 1
ATOM 752 O O . GLU A 1 98 ? 20.938 7.324 -30.684 1.00 82.38 98 GLU A O 1
ATOM 757 N N . VAL A 1 99 ? 19.978 6.169 -29.012 1.00 85.50 99 VAL A N 1
ATOM 758 C CA . VAL A 1 99 ? 20.834 4.977 -29.163 1.00 85.50 99 VAL A CA 1
ATOM 759 C C . VAL A 1 99 ? 20.642 4.317 -30.532 1.00 85.50 99 VAL A C 1
ATOM 761 O O . VAL A 1 99 ? 21.613 3.896 -31.160 1.00 85.50 99 VAL A O 1
ATOM 764 N 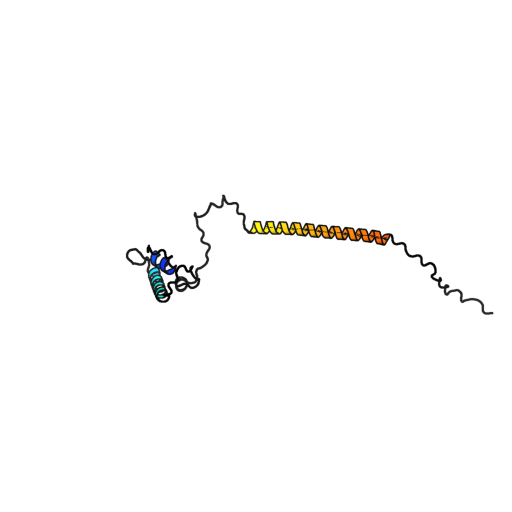N . ILE A 1 100 ? 19.403 4.250 -31.031 1.00 86.19 100 ILE A N 1
ATOM 765 C CA . ILE A 1 100 ? 19.116 3.693 -32.361 1.00 86.19 100 ILE A CA 1
ATOM 766 C C . ILE A 1 100 ? 19.760 4.541 -33.464 1.00 86.19 100 ILE A C 1
ATOM 768 O O . ILE A 1 100 ? 20.310 3.973 -34.407 1.00 86.19 100 ILE A O 1
ATOM 772 N N . VAL A 1 101 ? 19.728 5.872 -33.351 1.00 90.50 101 VAL A N 1
ATOM 773 C CA . VAL A 1 101 ? 20.364 6.768 -34.332 1.00 90.50 101 VAL A CA 1
ATOM 774 C C . VAL A 1 101 ? 21.881 6.570 -34.351 1.00 90.50 101 VAL A C 1
ATOM 776 O O . VAL A 1 101 ? 22.448 6.394 -35.427 1.00 90.50 101 VAL A O 1
ATOM 779 N N . GLN A 1 102 ? 22.528 6.501 -33.184 1.00 91.75 102 GLN A N 1
ATOM 780 C CA . GLN A 1 102 ? 23.975 6.258 -33.095 1.00 91.75 102 GLN A CA 1
ATOM 781 C C . GLN A 1 102 ? 24.373 4.911 -33.709 1.00 91.75 102 GLN A C 1
ATOM 783 O O . GLN A 1 102 ? 25.281 4.844 -34.536 1.00 91.75 102 GLN A O 1
ATOM 788 N N . LEU A 1 103 ? 23.650 3.839 -33.374 1.00 93.19 103 LEU A N 1
ATOM 789 C CA . LEU A 1 103 ? 23.914 2.516 -33.946 1.00 93.19 103 LEU A CA 1
ATOM 790 C C . LEU A 1 103 ? 23.730 2.497 -35.469 1.00 93.19 103 LEU A C 1
ATOM 792 O O . LEU A 1 103 ? 24.492 1.841 -36.177 1.00 93.19 103 LEU A O 1
ATOM 796 N N . GLN A 1 104 ? 22.737 3.215 -35.997 1.00 92.50 104 GLN A N 1
ATOM 797 C CA . GLN A 1 104 ? 22.547 3.328 -37.444 1.00 92.50 104 GLN A CA 1
ATOM 798 C C . GLN A 1 104 ? 23.697 4.076 -38.128 1.00 92.50 104 GLN A C 1
ATOM 800 O O . GLN A 1 104 ? 24.102 3.680 -39.225 1.00 92.50 104 GLN A O 1
ATOM 805 N N . GLU A 1 105 ? 24.237 5.119 -37.496 1.00 94.69 105 GLU A N 1
ATOM 806 C CA . GLU A 1 105 ? 25.415 5.835 -37.994 1.00 94.69 105 GLU A CA 1
ATOM 807 C C . GLU A 1 105 ? 26.661 4.940 -38.010 1.00 94.69 105 GLU A C 1
ATOM 809 O O . GLU A 1 105 ? 27.353 4.891 -39.030 1.00 94.69 105 GLU A O 1
ATOM 814 N N . GLU A 1 106 ? 26.906 4.165 -36.950 1.00 93.94 106 GLU A N 1
ATOM 815 C CA . GLU A 1 106 ? 28.020 3.206 -36.901 1.00 93.94 106 GLU A CA 1
ATOM 816 C C . GLU A 1 106 ? 27.893 2.119 -37.977 1.00 93.94 106 GLU A C 1
ATOM 818 O O . GLU A 1 106 ? 28.849 1.847 -38.710 1.00 93.94 106 GLU A O 1
ATOM 823 N N . VAL A 1 107 ? 26.700 1.532 -38.137 1.00 96.69 107 VAL A N 1
ATOM 824 C CA . VAL A 1 107 ? 26.431 0.517 -39.172 1.00 96.69 107 VAL A CA 1
ATOM 825 C C . VAL A 1 107 ? 26.640 1.092 -40.571 1.00 96.69 107 VAL A C 1
ATOM 827 O O . VAL A 1 107 ? 27.184 0.413 -41.448 1.00 96.69 107 VAL A O 1
ATOM 830 N N . LYS A 1 108 ? 26.235 2.345 -40.794 1.00 96.00 108 LYS A N 1
ATOM 831 C CA . LYS A 1 108 ? 26.470 3.036 -42.063 1.00 96.00 108 LYS A CA 1
ATOM 832 C C . LYS A 1 108 ? 27.965 3.248 -42.306 1.00 96.00 108 LYS A C 1
ATOM 834 O O . LYS A 1 108 ? 28.441 2.899 -43.382 1.00 96.00 108 LYS A O 1
ATOM 839 N N . GLY A 1 109 ? 28.705 3.735 -41.310 1.00 95.50 109 GLY A N 1
ATOM 840 C CA . GLY A 1 109 ? 30.153 3.929 -41.417 1.00 95.50 109 GLY A CA 1
ATOM 841 C C . GLY A 1 109 ? 30.893 2.626 -41.729 1.00 95.50 109 GLY A C 1
ATOM 842 O O . GLY A 1 109 ? 31.733 2.582 -42.629 1.00 95.50 109 GLY A O 1
ATOM 843 N N . PHE A 1 110 ? 30.516 1.535 -41.058 1.00 96.12 110 PHE A N 1
ATOM 844 C CA . PHE A 1 110 ? 31.086 0.216 -41.325 1.00 96.12 110 PHE A CA 1
ATOM 845 C C . PHE A 1 110 ? 30.786 -0.271 -42.750 1.00 96.12 110 PHE A C 1
ATOM 847 O O . PHE A 1 110 ? 31.666 -0.793 -43.441 1.00 96.12 110 PHE A O 1
ATOM 854 N N . LYS A 1 111 ? 29.551 -0.070 -43.223 1.00 95.62 111 LYS A N 1
ATOM 855 C CA . LYS A 1 111 ? 29.153 -0.414 -44.593 1.00 95.62 111 LYS A CA 1
ATOM 856 C C . LYS A 1 111 ? 29.970 0.364 -45.626 1.00 95.62 111 LYS A C 1
ATOM 858 O O . LYS A 1 111 ? 30.467 -0.240 -46.577 1.00 95.62 111 LYS A O 1
ATOM 863 N N . ASP A 1 112 ? 30.143 1.666 -45.425 1.00 95.94 112 ASP A N 1
ATOM 864 C CA . ASP A 1 112 ? 30.915 2.520 -46.329 1.00 95.94 112 ASP A CA 1
ATOM 865 C C . ASP A 1 112 ? 32.382 2.053 -46.393 1.00 95.94 112 ASP A C 1
ATOM 867 O O . ASP A 1 112 ? 32.941 1.885 -47.482 1.00 95.94 112 ASP A O 1
ATOM 871 N N . GLN A 1 113 ? 32.982 1.700 -45.252 1.00 96.06 113 GLN A N 1
ATOM 872 C CA . GLN A 1 113 ? 34.339 1.147 -45.202 1.00 96.06 113 GLN A CA 1
ATOM 873 C C . GLN A 1 113 ? 34.468 -0.184 -45.965 1.00 96.06 113 GLN A C 1
ATOM 875 O O . GLN A 1 113 ? 35.408 -0.363 -46.746 1.00 96.06 113 GLN A O 1
ATOM 880 N N . ALA A 1 114 ? 33.507 -1.097 -45.806 1.00 95.81 114 ALA A N 1
ATOM 881 C CA . ALA A 1 114 ? 33.490 -2.361 -46.542 1.00 95.81 114 ALA A CA 1
ATOM 882 C C . ALA A 1 114 ? 33.389 -2.145 -48.065 1.00 95.81 114 ALA A C 1
ATOM 884 O O . ALA A 1 114 ? 34.073 -2.820 -48.845 1.00 95.81 114 ALA A O 1
ATOM 885 N N . THR A 1 115 ? 32.584 -1.174 -48.510 1.00 94.62 115 THR A N 1
ATOM 886 C CA . THR A 1 115 ? 32.499 -0.821 -49.940 1.00 94.62 115 THR A CA 1
ATOM 887 C C . THR A 1 115 ? 33.797 -0.211 -50.473 1.00 94.62 115 THR A C 1
ATOM 889 O O . THR A 1 115 ? 34.207 -0.525 -51.597 1.00 94.62 115 THR A O 1
ATOM 892 N N . ALA A 1 116 ? 34.492 0.590 -49.661 1.00 94.88 116 ALA A N 1
ATOM 893 C CA . ALA A 1 116 ? 35.778 1.175 -50.025 1.00 94.88 116 ALA A CA 1
ATOM 894 C C . ALA A 1 116 ? 36.858 0.098 -50.217 1.00 94.88 116 ALA A C 1
ATOM 896 O O . ALA A 1 116 ? 37.552 0.094 -51.236 1.00 94.88 116 ALA A O 1
ATOM 897 N N . TRP A 1 117 ? 36.955 -0.868 -49.298 1.00 94.62 117 TRP A N 1
ATOM 898 C CA . TRP A 1 117 ? 37.873 -2.001 -49.448 1.00 94.62 117 TRP A CA 1
ATOM 899 C C . TRP A 1 117 ? 37.548 -2.856 -50.667 1.00 94.62 117 TRP A C 1
ATOM 901 O O . TRP A 1 117 ? 38.452 -3.195 -51.425 1.00 94.62 117 TRP A O 1
ATOM 911 N N . THR A 1 118 ? 36.267 -3.145 -50.905 1.00 92.88 118 THR A N 1
ATOM 912 C CA . THR A 1 118 ? 35.833 -3.924 -52.077 1.00 92.88 118 THR A CA 1
ATOM 913 C C . THR A 1 118 ? 36.274 -3.251 -53.380 1.00 92.88 118 THR A C 1
ATOM 915 O O . THR A 1 118 ? 36.818 -3.905 -54.269 1.00 92.88 118 THR A O 1
ATOM 918 N N . SER A 1 119 ? 36.117 -1.928 -53.468 1.00 92.00 119 SER A N 1
ATOM 919 C CA . SER A 1 119 ? 36.551 -1.147 -54.631 1.00 92.00 119 SER A CA 1
ATOM 920 C C . SER A 1 119 ? 38.076 -1.142 -54.778 1.00 92.00 119 SER A C 1
ATOM 922 O O . SER A 1 119 ? 38.593 -1.321 -55.879 1.00 92.00 119 SER A O 1
ATOM 924 N N . SER A 1 120 ? 38.810 -0.994 -53.670 1.00 91.19 120 SER A N 1
ATOM 925 C CA . SER A 1 120 ? 40.276 -1.030 -53.672 1.00 91.19 120 SER A CA 1
ATOM 926 C C . SER A 1 120 ? 40.821 -2.387 -54.127 1.00 91.19 120 SER A C 1
ATOM 928 O O . SER A 1 120 ? 41.720 -2.430 -54.969 1.00 91.19 120 SER A O 1
ATOM 930 N N . PHE A 1 121 ? 40.237 -3.491 -53.651 1.00 91.00 121 PHE A N 1
ATOM 931 C CA . PHE A 1 121 ? 40.608 -4.835 -54.089 1.00 91.00 121 PHE A CA 1
ATOM 932 C C . PHE A 1 121 ? 40.322 -5.058 -55.575 1.00 91.00 121 PHE A C 1
ATOM 934 O O . PHE A 1 121 ? 41.191 -5.567 -56.281 1.00 91.00 121 PHE A O 1
ATOM 941 N N . ALA A 1 122 ? 39.155 -4.641 -56.076 1.00 86.56 122 ALA A N 1
ATOM 942 C CA . ALA A 1 122 ? 38.832 -4.766 -57.498 1.00 86.56 122 ALA A CA 1
ATOM 943 C C . ALA A 1 122 ? 39.879 -4.071 -58.391 1.00 86.56 122 ALA A C 1
ATOM 945 O O . ALA A 1 122 ? 40.312 -4.637 -59.395 1.00 86.56 122 ALA A O 1
ATOM 946 N N . VAL A 1 123 ? 40.347 -2.883 -57.992 1.00 86.81 123 VAL A N 1
ATOM 947 C CA . VAL A 1 123 ? 41.401 -2.146 -58.711 1.00 86.81 123 VAL A CA 1
ATOM 948 C C . VAL A 1 123 ? 42.764 -2.835 -58.598 1.00 86.81 123 VAL A C 1
ATOM 950 O O . VAL A 1 123 ? 43.477 -2.944 -59.597 1.00 86.81 123 VAL A O 1
ATOM 953 N N . ALA A 1 124 ? 43.143 -3.303 -57.407 1.00 84.62 124 ALA A N 1
ATOM 954 C CA . ALA A 1 124 ? 44.444 -3.934 -57.182 1.00 84.62 124 ALA A CA 1
ATOM 955 C C . ALA A 1 124 ? 44.594 -5.251 -57.961 1.00 84.62 124 ALA A C 1
ATOM 957 O O . ALA A 1 124 ? 45.637 -5.493 -58.564 1.00 84.62 124 ALA A O 1
ATOM 958 N N . PHE A 1 125 ? 43.546 -6.077 -57.985 1.00 79.31 125 PHE A N 1
ATOM 959 C CA . PHE A 1 125 ? 43.574 -7.379 -58.653 1.00 79.31 125 PHE A CA 1
ATOM 960 C C . PHE A 1 125 ? 43.243 -7.311 -60.150 1.00 79.31 125 PHE A C 1
ATOM 962 O O . PHE A 1 125 ? 43.734 -8.143 -60.907 1.00 79.31 125 PHE A O 1
ATOM 969 N N . GLY A 1 126 ? 42.482 -6.309 -60.608 1.00 78.00 126 GLY A N 1
ATOM 970 C CA . GLY A 1 126 ? 42.192 -6.122 -62.036 1.00 78.00 126 GLY A CA 1
ATOM 971 C C . GLY A 1 126 ? 43.413 -5.742 -62.886 1.00 78.00 126 GLY A C 1
ATOM 972 O O . GLY A 1 126 ? 43.406 -5.966 -64.091 1.00 78.00 126 GLY A O 1
ATOM 973 N N . ASN A 1 127 ? 44.468 -5.200 -62.267 1.00 75.56 127 ASN A N 1
ATOM 974 C CA . ASN A 1 127 ? 45.683 -4.745 -62.952 1.00 75.56 127 ASN A CA 1
ATOM 975 C C . ASN A 1 127 ? 46.860 -5.731 -62.855 1.00 75.56 127 ASN A C 1
ATOM 977 O O . ASN A 1 127 ? 47.979 -5.374 -63.225 1.00 75.56 127 ASN A O 1
ATOM 981 N N . ILE A 1 128 ? 46.650 -6.951 -62.348 1.00 77.94 128 ILE A N 1
ATOM 982 C CA . ILE A 1 128 ? 47.720 -7.953 -62.281 1.00 77.94 128 ILE A CA 1
ATOM 983 C C . ILE A 1 128 ? 47.929 -8.533 -63.688 1.00 77.94 128 ILE A C 1
ATOM 985 O O . ILE A 1 128 ? 47.023 -9.187 -64.210 1.00 77.94 128 ILE A O 1
ATOM 989 N N . PRO A 1 129 ? 49.097 -8.314 -64.326 1.00 75.50 129 PRO A N 1
ATOM 990 C CA . PRO A 1 129 ? 49.379 -8.910 -65.622 1.00 75.50 129 PRO A CA 1
ATOM 991 C C . PRO A 1 129 ? 49.421 -10.433 -65.485 1.00 75.50 129 PRO A C 1
ATOM 993 O O . PRO A 1 129 ? 50.017 -10.970 -64.550 1.00 75.50 129 PRO A O 1
ATOM 996 N N . ASN A 1 130 ? 48.801 -11.135 -66.433 1.00 71.75 130 ASN A N 1
ATOM 997 C CA . ASN A 1 130 ? 48.885 -12.589 -66.495 1.00 71.75 130 ASN A CA 1
ATOM 998 C C . ASN A 1 130 ? 50.364 -12.983 -66.686 1.00 71.75 130 ASN A C 1
ATOM 1000 O O . ASN A 1 130 ? 50.983 -12.481 -67.630 1.00 71.75 130 ASN A O 1
ATOM 1004 N N . PRO A 1 131 ? 50.969 -13.816 -65.818 1.00 73.38 131 PRO A N 1
ATOM 1005 C CA . PRO A 1 131 ? 52.374 -14.163 -65.964 1.00 73.38 131 PRO A CA 1
ATOM 1006 C C . PRO A 1 131 ? 52.604 -14.911 -67.280 1.00 73.38 131 PRO A C 1
ATOM 1008 O O . PRO A 1 131 ? 52.022 -15.964 -67.539 1.00 73.38 131 PRO A O 1
ATOM 1011 N N . THR A 1 132 ? 53.489 -14.371 -68.115 1.00 66.00 132 THR A N 1
ATOM 1012 C CA . THR A 1 132 ? 53.966 -15.050 -69.318 1.00 66.00 132 THR A CA 1
ATOM 1013 C C . THR A 1 132 ? 54.885 -16.195 -68.893 1.00 66.00 132 THR A C 1
ATOM 1015 O O . THR A 1 132 ? 56.022 -15.961 -68.485 1.00 66.00 132 THR A O 1
ATOM 1018 N N . PHE A 1 133 ? 54.420 -17.442 -68.986 1.00 63.34 133 PHE A N 1
ATOM 1019 C CA . PHE A 1 133 ? 55.277 -18.619 -68.818 1.00 63.34 133 PHE A CA 1
ATOM 1020 C C . PHE A 1 133 ? 56.180 -18.776 -70.050 1.00 63.34 133 PHE A C 1
ATOM 1022 O O . PHE A 1 133 ? 55.898 -19.551 -70.963 1.00 63.34 133 PHE A O 1
ATOM 1029 N N . ALA A 1 134 ? 57.271 -18.012 -70.102 1.00 58.75 134 ALA A N 1
ATOM 1030 C CA . ALA A 1 134 ? 58.344 -18.255 -71.055 1.00 58.75 134 ALA A CA 1
ATOM 1031 C C . ALA A 1 134 ? 59.028 -19.581 -70.666 1.00 58.75 134 ALA A C 1
ATOM 1033 O O . ALA A 1 134 ? 59.645 -19.646 -69.606 1.00 58.75 134 ALA A O 1
ATOM 1034 N N . ASN A 1 135 ? 58.899 -20.614 -71.510 1.00 62.91 135 ASN A N 1
ATOM 1035 C CA . ASN A 1 135 ? 59.429 -21.991 -71.374 1.00 62.91 135 ASN A CA 1
ATOM 1036 C C . ASN A 1 135 ? 58.468 -23.103 -70.902 1.00 62.91 135 ASN A C 1
ATOM 1038 O O . ASN A 1 135 ? 58.920 -24.074 -70.300 1.00 62.91 135 ASN A O 1
ATOM 1042 N N . MET A 1 136 ? 57.175 -23.055 -71.235 1.00 61.59 136 MET A N 1
ATOM 1043 C CA . MET A 1 136 ? 56.415 -24.313 -71.334 1.00 61.59 136 MET A CA 1
ATOM 1044 C C . MET A 1 136 ? 56.744 -24.976 -72.682 1.00 61.59 136 MET A C 1
ATOM 1046 O O . MET A 1 136 ? 56.437 -24.372 -73.714 1.00 61.59 136 MET A O 1
ATOM 1050 N N . PRO A 1 137 ? 57.372 -26.170 -72.729 1.00 64.19 137 PRO A N 1
ATOM 1051 C CA . PRO A 1 137 ? 57.511 -26.895 -73.985 1.00 64.19 137 PRO A CA 1
ATOM 1052 C C . PRO A 1 137 ? 56.110 -27.166 -74.535 1.00 64.19 137 PRO A C 1
ATOM 1054 O O . PRO A 1 137 ? 55.259 -27.741 -73.856 1.00 64.19 137 PRO A O 1
ATOM 1057 N N . THR A 1 138 ? 55.847 -26.698 -75.751 1.00 67.19 138 THR A N 1
ATOM 1058 C CA . THR A 1 138 ? 54.604 -26.999 -76.457 1.00 67.19 138 THR A CA 1
ATOM 1059 C C . THR A 1 138 ? 54.595 -28.504 -76.721 1.00 67.19 138 THR A C 1
ATOM 1061 O O . THR A 1 138 ? 55.515 -29.020 -77.354 1.00 67.19 138 THR A O 1
ATOM 1064 N N . LEU A 1 139 ? 53.610 -29.226 -76.182 1.00 61.47 139 LEU A N 1
ATOM 1065 C CA . LEU A 1 139 ? 53.452 -30.656 -76.452 1.00 61.47 139 LEU A CA 1
ATOM 1066 C C . LEU A 1 139 ? 53.257 -30.852 -77.966 1.00 61.47 139 LEU A C 1
ATOM 1068 O O . LEU A 1 139 ? 52.387 -30.186 -78.535 1.00 61.47 139 LEU A O 1
ATOM 1072 N N . PRO A 1 140 ? 54.039 -31.725 -78.628 1.00 64.81 140 PRO A N 1
ATOM 1073 C CA . PRO A 1 140 ? 53.812 -32.037 -80.030 1.00 64.81 140 PRO A CA 1
ATOM 1074 C C . PRO A 1 140 ? 52.418 -32.649 -80.206 1.00 64.81 140 PRO A C 1
ATOM 1076 O O . PRO A 1 140 ? 51.976 -33.484 -79.413 1.00 64.81 140 PRO A O 1
ATOM 1079 N N . ASN A 1 141 ? 51.712 -32.181 -81.233 1.00 63.44 141 ASN A N 1
ATOM 1080 C CA . ASN A 1 141 ? 50.354 -32.599 -81.552 1.00 63.44 141 ASN A CA 1
ATOM 1081 C C . ASN A 1 141 ? 50.346 -34.101 -81.934 1.00 63.44 141 ASN A C 1
ATOM 1083 O O . ASN A 1 141 ? 51.142 -34.483 -82.790 1.00 63.44 141 ASN A O 1
ATOM 1087 N N . PRO A 1 142 ? 49.476 -34.964 -81.370 1.00 58.56 142 PRO A N 1
ATOM 1088 C CA . PRO A 1 142 ? 49.496 -36.416 -81.617 1.00 58.56 142 PRO A CA 1
AT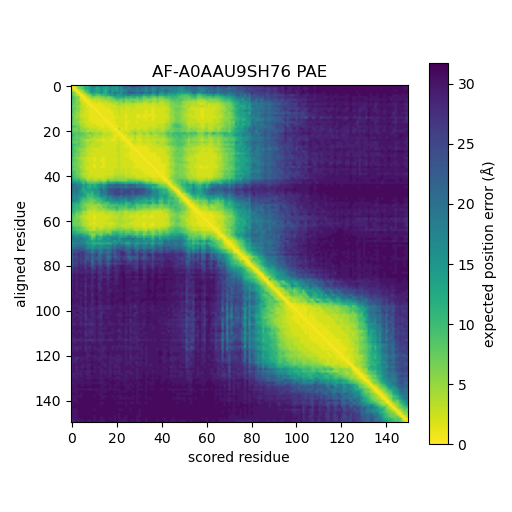OM 1089 C C . PRO A 1 142 ? 49.132 -36.903 -83.036 1.00 58.56 142 PRO A C 1
ATOM 1091 O O . PRO A 1 142 ? 48.810 -38.077 -83.190 1.00 58.56 142 PRO A O 1
ATOM 1094 N N . GLN A 1 143 ? 49.130 -36.051 -84.066 1.00 61.00 143 GLN A N 1
ATOM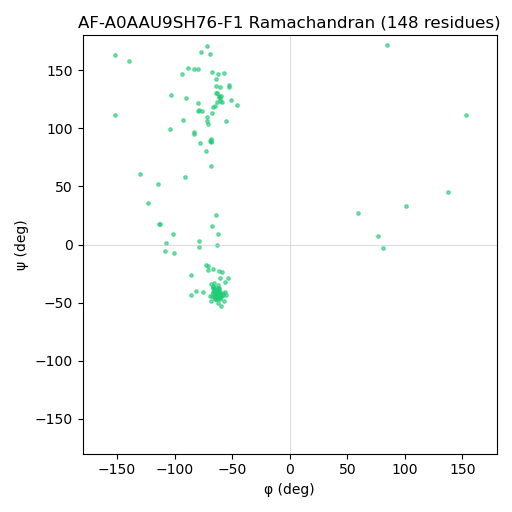 1095 C CA . GLN A 1 143 ? 48.613 -36.392 -85.403 1.00 61.00 143 GLN A CA 1
ATOM 1096 C C . GLN A 1 143 ? 49.665 -36.469 -86.522 1.00 61.00 143 GLN A C 1
ATOM 1098 O O . GLN A 1 143 ? 49.292 -36.499 -87.686 1.00 61.00 143 GLN A O 1
ATOM 1103 N N . GLU A 1 144 ? 50.954 -36.589 -86.201 1.00 60.34 144 GLU A N 1
ATOM 1104 C CA . GLU A 1 144 ? 51.999 -36.941 -87.185 1.00 60.34 144 GLU A CA 1
ATOM 1105 C C . GLU A 1 144 ? 52.627 -38.312 -86.866 1.00 60.34 144 GLU A C 1
ATOM 1107 O O . GLU A 1 144 ? 53.838 -38.465 -86.737 1.00 60.34 144 GLU A O 1
ATOM 1112 N N . MET A 1 145 ? 51.779 -39.328 -86.691 1.00 62.19 145 MET A N 1
ATOM 1113 C CA . MET A 1 145 ? 52.169 -40.742 -86.786 1.00 62.19 145 MET A CA 1
ATOM 1114 C C . MET A 1 145 ? 51.189 -41.468 -87.707 1.00 62.19 145 MET A C 1
ATOM 1116 O O . MET A 1 145 ? 50.483 -42.380 -87.291 1.00 62.19 145 MET A O 1
ATOM 1120 N N . ASP A 1 146 ? 51.126 -41.027 -88.955 1.00 59.94 146 ASP A N 1
ATOM 1121 C CA . ASP A 1 146 ? 50.716 -41.881 -90.062 1.00 59.94 146 ASP A CA 1
ATOM 1122 C C . ASP A 1 146 ? 51.411 -41.348 -91.312 1.00 59.94 146 ASP A C 1
ATOM 1124 O O . ASP A 1 146 ? 51.202 -40.194 -91.673 1.00 59.94 146 ASP A O 1
ATOM 1128 N N . ASP A 1 147 ? 52.358 -42.134 -91.826 1.00 52.56 147 ASP A N 1
ATOM 1129 C CA . ASP A 1 147 ? 52.731 -42.265 -93.241 1.00 52.56 147 ASP A CA 1
ATOM 1130 C C . ASP A 1 147 ? 54.199 -42.699 -93.367 1.00 52.56 147 ASP A C 1
ATOM 1132 O O . ASP A 1 147 ? 55.130 -41.937 -93.105 1.00 52.56 147 ASP A O 1
ATOM 1136 N N . GLY A 1 148 ? 54.412 -43.935 -93.834 1.00 52.16 148 GLY A N 1
ATOM 1137 C CA . GLY A 1 148 ? 55.683 -44.306 -94.464 1.00 52.16 148 GLY A CA 1
ATOM 1138 C C . GLY A 1 148 ? 56.283 -45.662 -94.108 1.00 52.16 148 GLY A C 1
ATOM 1139 O O . GLY A 1 148 ? 57.489 -45.742 -93.895 1.00 52.16 148 GLY A O 1
ATOM 1140 N N . ALA A 1 149 ? 55.489 -46.735 -94.084 1.00 53.25 149 ALA A N 1
ATOM 1141 C CA . ALA A 1 149 ? 56.016 -48.076 -94.333 1.00 53.25 149 ALA A CA 1
ATOM 1142 C C . ALA A 1 149 ? 55.871 -48.404 -95.828 1.00 53.25 149 ALA A C 1
ATOM 1144 O O . ALA A 1 149 ? 54.763 -48.661 -96.300 1.00 53.25 149 ALA A O 1
ATOM 1145 N N . ASN A 1 150 ? 56.990 -48.397 -96.553 1.00 48.78 150 ASN A N 1
ATOM 1146 C CA . ASN A 1 150 ? 57.261 -49.325 -97.654 1.00 48.78 150 ASN A CA 1
ATOM 1147 C C . ASN A 1 150 ? 58.769 -49.558 -97.760 1.00 48.78 150 ASN A C 1
ATOM 1149 O O . ASN A 1 150 ? 59.497 -48.551 -97.908 1.00 48.78 150 ASN A O 1
#

pLDDT: mean 77.33, std 15.52, range [47.75, 96.69]

Sequence (150 aa):
MRLTGKAPSRAEFFIESRTKPDGSFICEKAKTCAEELTKLLCQNSQVINNVPARLDDEYARVFGPERPGRIRGVGRGPTPSTLARRSAATRAETENSEVIVQLQEEVKGFKDQATAWTSSFAVAFGNIPNPTFANMPTLPNPQEMDDGAN

Solvent-accessible surface area (backbone atoms only — not comparable to full-atom values): 9808 Å² total; per-residue (Å²): 131,79,87,62,96,64,80,72,51,74,46,55,48,50,44,58,76,42,39,46,98,87,72,47,54,82,42,71,70,56,40,56,53,39,53,54,37,50,54,45,51,67,71,53,70,72,83,68,76,88,64,72,90,52,78,79,31,63,43,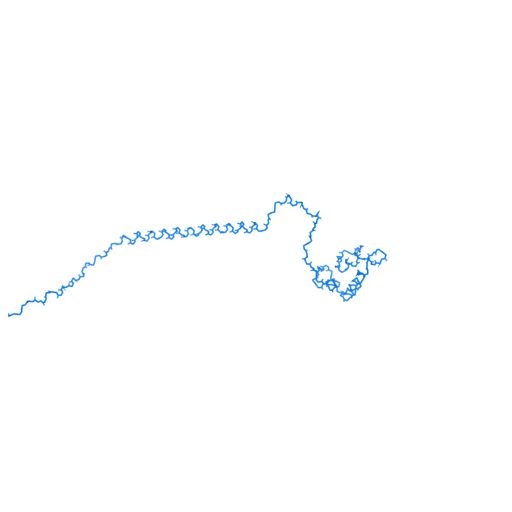23,72,74,76,42,64,83,76,92,66,89,80,79,64,81,92,73,60,81,66,73,90,76,52,84,80,80,47,72,65,62,53,54,52,50,54,52,50,52,52,52,51,54,52,51,52,52,53,48,54,52,50,54,51,53,52,52,52,52,53,50,49,54,56,62,61,72,68,60,76,79,83,79,74,84,82,68,81,78,77,80,72,93,80,84,84,80,89,85,91,128

Foldseek 3Di:
DPPPPFDDAPLRVLCVVQADPVRDGPDPVSVVLNVQLVVVCVVCVVPPTPDDHDQPDSNCVSPNGDDPDPDDPDPPDDDVVPDPDPDPVVVVVVVVVVVVVVVVVVVVVVVVVVVVVVVVVCVVVVPDDDDDPPDDPDPPDPPPPDDDDD

Mean predicted aligned error: 20.16 Å

Organism: Thlaspi arvense (NCBI:txid13288)

Secondary structure (DSSP, 8-state):
---S-PPPPHHHHHHHHHB-TTS-BSSHHHHHHHHHHHHHHHH-----TT----TTSHHHHHH-S--------TTSS--TTSS----HHHHHHHHHHHHHHHHHHHHHHHHHHHHHHHHHHHHHHHT-PPP--TT-PPPPPTT-------

InterPro domains:
  IPR004252 Probable transposase, Ptta/En/Spm, plant [PF03004] (5-80)

Radius of gyration: 45.57 Å; Cα contacts (8 Å, |Δi|>4): 42; chains: 1; bounding box: 79×72×124 Å